Protein AF-A0A6P0HSA2-F1 (afdb_monomer_lite)

pLDDT: mean 90.75, std 7.8, range [61.16, 98.56]

Structure (mmCIF, N/CA/C/O backbone):
data_AF-A0A6P0HSA2-F1
#
_entry.id   AF-A0A6P0HSA2-F1
#
loop_
_atom_site.group_PDB
_atom_site.id
_atom_site.type_symbol
_atom_site.label_atom_id
_atom_site.label_alt_id
_atom_site.label_comp_id
_atom_site.label_asym_id
_atom_site.label_entity_id
_atom_site.label_seq_id
_atom_site.pdbx_PDB_ins_code
_atom_site.Cartn_x
_atom_site.Cartn_y
_atom_site.Cartn_z
_atom_site.occupancy
_atom_site.B_iso_or_equiv
_atom_site.auth_seq_id
_atom_site.auth_comp_id
_atom_site.auth_asym_id
_atom_site.auth_atom_id
_atom_site.pdbx_PDB_model_num
ATOM 1 N N . MET A 1 1 ? -16.079 -7.549 9.157 1.00 61.16 1 MET A N 1
ATOM 2 C CA . MET A 1 1 ? -16.578 -6.507 10.079 1.00 61.16 1 MET A CA 1
ATOM 3 C C . MET A 1 1 ? -15.380 -5.700 10.541 1.00 61.16 1 MET A C 1
ATOM 5 O O . MET A 1 1 ? -14.408 -6.319 10.958 1.00 61.16 1 MET A O 1
ATOM 9 N N . LEU A 1 2 ? -15.420 -4.373 10.403 1.00 80.56 2 LEU A N 1
ATOM 10 C CA . LEU A 1 2 ? -14.340 -3.488 10.852 1.00 80.56 2 LEU A CA 1
ATOM 11 C C . LEU A 1 2 ? -14.205 -3.542 12.381 1.00 80.56 2 LEU A C 1
ATOM 13 O O . LEU A 1 2 ? -15.210 -3.598 13.091 1.00 80.56 2 LEU A O 1
ATOM 17 N N . GLN A 1 3 ? -12.970 -3.525 12.877 1.00 77.56 3 GLN A N 1
ATOM 18 C CA . GLN A 1 3 ? -12.641 -3.493 14.300 1.00 77.56 3 GLN A CA 1
ATOM 19 C C . GLN A 1 3 ? -11.661 -2.353 14.579 1.00 77.56 3 GLN A C 1
ATOM 21 O O . GLN A 1 3 ? -10.541 -2.355 14.083 1.00 77.56 3 GLN A O 1
ATOM 26 N N . PHE A 1 4 ? -12.063 -1.401 15.420 1.00 82.31 4 PHE A N 1
ATOM 27 C CA . PHE A 1 4 ? -11.269 -0.206 15.743 1.00 82.31 4 PHE A CA 1
ATOM 28 C C . PHE A 1 4 ? -10.434 -0.361 17.023 1.00 82.31 4 PHE A C 1
ATOM 30 O O . PHE A 1 4 ? -10.080 0.623 17.666 1.00 82.31 4 PHE A O 1
ATOM 37 N N . SER A 1 5 ? -10.124 -1.597 17.422 1.00 75.50 5 SER A N 1
ATOM 38 C CA . SER A 1 5 ? -9.417 -1.913 18.674 1.00 75.50 5 SER A CA 1
ATOM 39 C C . SER A 1 5 ? -8.000 -1.335 18.745 1.00 75.50 5 SER A C 1
ATOM 41 O O . SER A 1 5 ? -7.483 -1.125 19.840 1.00 75.50 5 SER A O 1
ATOM 43 N N . ASN A 1 6 ? -7.391 -1.037 17.595 1.00 79.69 6 ASN A N 1
ATOM 44 C CA . ASN A 1 6 ? -6.044 -0.473 17.494 1.00 79.69 6 ASN A CA 1
ATOM 45 C C . ASN A 1 6 ? -6.033 1.040 17.217 1.00 79.69 6 ASN A C 1
ATOM 47 O O . ASN A 1 6 ? -4.962 1.649 17.178 1.00 79.69 6 ASN A O 1
ATOM 51 N N . ALA A 1 7 ? -7.201 1.659 17.021 1.00 83.00 7 ALA A N 1
ATOM 52 C CA . ALA A 1 7 ? -7.302 3.099 16.850 1.00 83.00 7 ALA A CA 1
ATOM 53 C C . ALA A 1 7 ? -7.120 3.798 18.205 1.00 83.00 7 ALA A C 1
ATOM 55 O O . ALA A 1 7 ? -7.724 3.427 19.210 1.00 83.00 7 ALA A O 1
ATOM 56 N N . GLN A 1 8 ? -6.278 4.826 18.238 1.00 82.50 8 GLN A N 1
ATOM 57 C CA . GLN A 1 8 ? -6.033 5.629 19.433 1.00 82.50 8 GLN A CA 1
ATOM 58 C C . GLN A 1 8 ? -6.378 7.083 19.137 1.00 82.50 8 GLN A C 1
ATOM 60 O O . GLN A 1 8 ? -6.074 7.570 18.050 1.00 82.50 8 GLN A O 1
ATOM 65 N N . ILE A 1 9 ? -6.928 7.778 20.132 1.00 85.44 9 ILE A N 1
ATOM 66 C CA . ILE A 1 9 ? -7.155 9.226 20.099 1.00 85.44 9 ILE A CA 1
ATOM 67 C C . ILE A 1 9 ? -6.477 9.913 21.282 1.00 85.44 9 ILE A C 1
ATOM 69 O O . ILE A 1 9 ? -6.211 9.287 22.312 1.00 85.44 9 ILE A O 1
ATOM 73 N N . SER A 1 10 ? -6.174 11.196 21.140 1.00 87.62 10 SER A N 1
ATOM 74 C CA . SER A 1 10 ? -5.613 12.011 22.203 1.00 87.62 10 SER A CA 1
ATOM 75 C C . SER A 1 10 ? -6.664 12.261 23.286 1.00 87.62 10 SER A C 1
ATOM 77 O O . SER A 1 10 ? -7.863 12.380 23.016 1.00 87.62 10 SER A O 1
ATOM 79 N N . LEU A 1 11 ? -6.216 12.411 24.535 1.00 87.12 11 LEU A N 1
ATOM 80 C CA . LEU A 1 11 ? -7.112 12.779 25.637 1.00 87.12 11 LEU A CA 1
ATOM 81 C C . LEU A 1 11 ? -7.780 14.146 25.409 1.00 87.12 11 LEU A C 1
ATOM 83 O O . LEU A 1 11 ? -8.881 14.373 25.904 1.00 87.12 11 LEU A O 1
ATOM 87 N N . GLY A 1 12 ? -7.135 15.046 24.656 1.00 86.44 12 GLY A N 1
ATOM 88 C CA . GLY A 1 12 ? -7.700 16.342 24.280 1.00 86.44 12 GLY A CA 1
ATOM 89 C C . GLY A 1 12 ? -8.931 16.185 23.390 1.00 86.44 12 GLY A C 1
ATOM 90 O O . GLY A 1 12 ? -10.003 16.665 23.748 1.00 86.44 12 GLY A O 1
ATOM 91 N N . THR A 1 13 ? -8.797 15.438 22.295 1.00 86.38 13 THR A N 1
ATOM 92 C CA . THR A 1 13 ? -9.897 15.114 21.373 1.00 86.38 13 THR A CA 1
ATOM 93 C C . THR A 1 13 ? -11.023 14.373 22.081 1.00 86.38 13 THR A C 1
ATOM 95 O O . THR A 1 13 ? -12.186 14.734 21.929 1.00 86.38 13 THR A O 1
ATOM 98 N N . ALA A 1 14 ? -10.690 13.384 22.921 1.00 87.19 14 ALA A N 1
ATOM 99 C CA . ALA A 1 14 ? -11.683 12.660 23.710 1.00 87.19 14 ALA A CA 1
ATOM 100 C C . ALA A 1 14 ? -12.478 13.610 24.622 1.00 87.19 14 ALA A C 1
ATOM 102 O O . ALA A 1 14 ? -13.702 13.527 24.705 1.00 87.19 14 ALA A O 1
ATOM 103 N N . ARG A 1 15 ? -11.793 14.552 25.282 1.00 88.44 15 ARG A N 1
ATOM 104 C CA . ARG A 1 15 ? -12.426 15.537 26.162 1.00 88.44 15 ARG A CA 1
ATOM 105 C C . ARG A 1 15 ? -13.341 16.495 25.402 1.00 88.44 15 ARG A C 1
ATOM 107 O O . ARG A 1 15 ? -14.437 16.762 25.886 1.00 88.44 15 ARG A O 1
ATOM 114 N N . GLU A 1 16 ? -12.903 17.036 24.267 1.00 85.44 16 GLU A N 1
ATOM 115 C CA . GLU A 1 16 ? -13.735 17.954 23.472 1.00 85.44 16 GLU A CA 1
ATOM 116 C C . GLU A 1 16 ? -14.933 17.226 22.848 1.00 85.44 16 GLU A C 1
ATOM 118 O O . GLU A 1 16 ? -16.054 17.723 22.913 1.00 85.44 16 GLU A O 1
ATOM 123 N N . GLY A 1 17 ? -14.734 15.989 22.392 1.00 84.56 17 GLY A N 1
ATOM 124 C CA . GLY A 1 17 ? -15.799 15.103 21.934 1.00 84.56 17 GLY A CA 1
ATOM 125 C C . GLY A 1 17 ? -16.887 14.827 22.967 1.00 84.56 17 GLY A C 1
ATOM 126 O O . GLY A 1 17 ? -18.074 14.878 22.658 1.00 84.56 17 GLY A O 1
ATOM 127 N N . LEU A 1 18 ? -16.487 14.575 24.216 1.00 86.06 18 LEU A N 1
ATOM 128 C CA . LEU A 1 18 ? -17.424 14.374 25.325 1.00 86.06 18 LEU A CA 1
ATOM 129 C C . LEU A 1 18 ? -18.177 15.656 25.708 1.00 86.06 18 LEU A C 1
ATOM 131 O O . LEU A 1 18 ? -19.304 15.574 26.190 1.00 86.06 18 LEU A O 1
ATOM 135 N N . LYS A 1 19 ? -17.567 16.833 25.516 1.00 88.00 19 LYS A N 1
ATOM 136 C CA . LYS A 1 19 ? -18.203 18.132 25.792 1.00 88.00 19 LYS A CA 1
ATOM 137 C C . LYS A 1 19 ? -19.185 18.550 24.701 1.00 88.00 19 LYS A C 1
ATOM 139 O O . LYS A 1 19 ? -20.220 19.118 25.032 1.00 88.00 19 LYS A O 1
ATOM 144 N N . ASN A 1 20 ? -18.874 18.245 23.440 1.00 85.06 20 ASN A N 1
ATOM 145 C CA . ASN A 1 20 ? -19.675 18.603 22.270 1.00 85.06 20 ASN A CA 1
ATOM 146 C C . ASN A 1 20 ? -20.022 17.348 21.438 1.00 85.06 20 ASN A C 1
ATOM 148 O O . ASN A 1 20 ? -19.472 17.157 20.352 1.00 85.06 20 ASN A O 1
ATOM 152 N N . PRO A 1 21 ? -20.945 16.483 21.910 1.00 75.94 21 PRO A N 1
ATOM 153 C CA . PRO A 1 21 ? -21.265 15.217 21.246 1.00 75.94 21 PRO A CA 1
ATOM 154 C C . PRO A 1 21 ? -21.708 15.321 19.774 1.00 75.94 21 PRO A C 1
ATOM 156 O O . PRO A 1 21 ? -21.304 14.452 19.001 1.00 75.94 21 PRO A O 1
ATOM 159 N N . PRO A 1 22 ? -22.492 16.339 19.347 1.00 78.75 22 PRO A N 1
ATOM 160 C CA . PRO A 1 22 ? -22.870 16.493 17.938 1.00 78.75 22 PRO A CA 1
ATOM 161 C C . PRO A 1 22 ? -21.669 16.648 16.997 1.00 78.75 22 PRO A C 1
ATOM 163 O O . PRO A 1 22 ? -21.735 16.207 15.853 1.00 78.75 22 PRO A O 1
ATOM 166 N N . ASP A 1 23 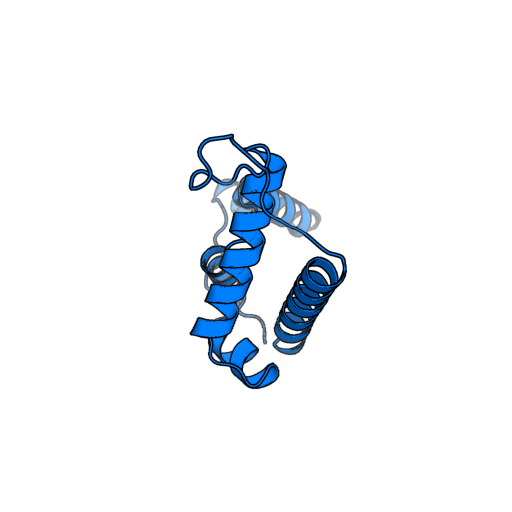? -20.561 17.199 17.501 1.00 82.88 23 ASP A N 1
ATOM 167 C CA . ASP A 1 23 ? -19.362 17.514 16.721 1.00 82.88 23 ASP A CA 1
ATOM 168 C C . ASP A 1 23 ? -18.251 16.469 16.897 1.00 82.88 23 ASP A C 1
ATOM 170 O O . ASP A 1 23 ? -17.167 16.605 16.328 1.00 82.88 23 ASP A O 1
ATOM 174 N N . PHE A 1 24 ? -18.486 15.399 17.669 1.00 83.69 24 PHE A N 1
ATOM 175 C CA . PHE A 1 24 ? -17.448 14.410 17.973 1.00 83.69 24 PHE A CA 1
ATOM 176 C C . PHE A 1 24 ? -16.838 13.779 16.717 1.00 83.69 24 PHE A C 1
ATOM 178 O O . PHE A 1 24 ? -15.630 13.553 16.667 1.00 83.69 24 PHE A O 1
ATOM 185 N N . ALA A 1 25 ? -17.655 13.547 15.686 1.00 85.75 25 ALA A N 1
ATOM 186 C CA . ALA A 1 25 ? -17.181 13.040 14.403 1.00 85.75 25 ALA A CA 1
ATOM 187 C C . ALA A 1 25 ? -16.169 13.992 13.741 1.00 85.75 25 ALA A C 1
ATOM 189 O O . ALA A 1 25 ? -15.160 13.522 13.225 1.00 85.75 25 ALA A O 1
ATOM 190 N N . SER A 1 26 ? -16.392 15.309 13.822 1.00 87.12 26 SER A N 1
ATOM 191 C CA . SER A 1 26 ? -15.470 16.318 13.286 1.00 87.12 26 SER A CA 1
ATOM 192 C C . SER A 1 26 ? -14.145 16.311 14.042 1.00 87.12 26 SER A C 1
ATOM 194 O O . SER A 1 26 ? -13.086 16.268 13.426 1.00 87.12 26 SER A O 1
ATOM 196 N N . TYR A 1 27 ? -14.186 16.280 15.377 1.00 86.00 27 TYR A N 1
ATOM 197 C CA . TYR A 1 27 ? -12.967 16.222 16.190 1.00 86.00 27 TYR A CA 1
ATOM 198 C C . TYR A 1 27 ? -12.164 14.939 15.945 1.00 86.00 27 TYR A C 1
ATOM 200 O O . TYR A 1 27 ? -10.933 14.966 15.911 1.00 86.00 27 TYR A O 1
ATOM 208 N N . LEU A 1 28 ? -12.857 13.813 15.765 1.00 87.56 28 LEU A N 1
ATOM 209 C CA . LEU A 1 28 ? -12.230 12.544 15.419 1.00 87.56 28 LEU A CA 1
ATOM 210 C C . LEU A 1 28 ? -11.596 12.596 14.021 1.00 87.56 28 LEU A C 1
ATOM 212 O O . LEU A 1 28 ? -10.467 12.138 13.856 1.00 87.56 28 LEU A O 1
ATOM 216 N N . GLU A 1 29 ? -12.291 13.161 13.031 1.00 88.62 29 GLU A N 1
ATOM 217 C CA . GLU A 1 29 ? -11.763 13.340 11.676 1.00 88.62 29 GLU A CA 1
ATOM 218 C C . GLU A 1 29 ? -10.504 14.214 11.676 1.00 88.62 29 GLU A C 1
ATOM 220 O O . GLU A 1 29 ? -9.492 13.831 11.082 1.00 88.62 29 GLU A O 1
ATOM 225 N N . ASP A 1 30 ? -10.541 15.347 12.377 1.00 89.75 30 ASP A N 1
ATOM 226 C CA . ASP A 1 30 ? -9.408 16.262 12.492 1.00 89.75 30 ASP A CA 1
ATOM 227 C C . ASP A 1 30 ? -8.197 15.573 13.120 1.00 89.75 30 ASP A C 1
ATOM 229 O O . ASP A 1 30 ? -7.080 15.700 12.611 1.00 89.75 30 ASP A O 1
ATOM 233 N N . GLU A 1 31 ? -8.402 14.783 14.179 1.00 89.56 31 GLU A N 1
ATOM 234 C CA . GLU A 1 31 ? -7.312 14.017 14.775 1.00 89.56 31 GLU A CA 1
ATOM 235 C C . GLU A 1 31 ? -6.761 12.961 13.810 1.00 89.56 31 GLU A C 1
ATOM 237 O O . GLU A 1 31 ? -5.542 12.872 13.643 1.00 89.56 31 GLU A O 1
ATOM 242 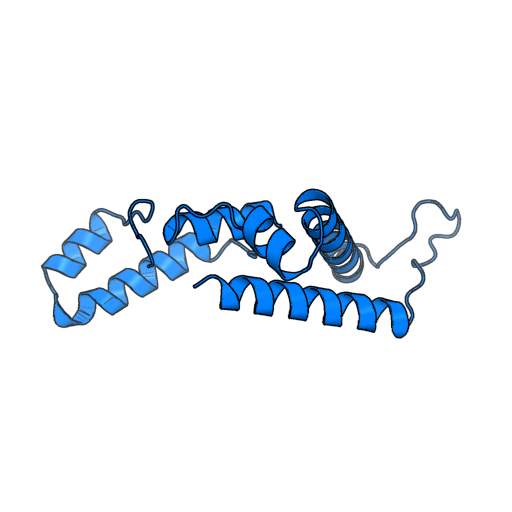N N . ILE A 1 32 ? -7.623 12.171 13.159 1.00 89.88 32 ILE A N 1
ATOM 243 C CA . ILE A 1 32 ? -7.197 11.158 12.182 1.00 89.88 32 ILE A CA 1
ATOM 244 C C . ILE A 1 32 ? -6.361 11.832 11.089 1.00 89.88 32 ILE A C 1
ATOM 246 O O . ILE A 1 32 ? -5.241 11.400 10.798 1.00 89.88 32 ILE A O 1
ATOM 250 N N . ARG A 1 33 ? -6.853 12.940 10.530 1.00 90.06 33 ARG A N 1
ATOM 251 C CA . ARG A 1 33 ? -6.162 13.711 9.496 1.00 90.06 33 ARG A CA 1
ATOM 252 C C . ARG A 1 33 ? -4.825 14.242 9.997 1.00 90.06 33 ARG A C 1
ATOM 254 O O . ARG A 1 33 ? -3.816 14.057 9.322 1.00 90.06 33 ARG A O 1
ATOM 261 N N . GLN A 1 34 ? -4.781 14.850 11.181 1.00 91.00 34 GLN A N 1
ATOM 262 C CA . GLN A 1 34 ? -3.550 15.394 11.753 1.00 91.00 34 GLN A CA 1
ATOM 263 C C . GLN A 1 34 ? -2.510 14.290 11.983 1.00 91.00 34 GLN A C 1
ATOM 265 O O . GLN A 1 34 ? -1.355 14.426 11.571 1.00 91.00 34 GLN A O 1
ATOM 270 N N . ARG A 1 35 ? -2.925 13.173 12.585 1.00 89.38 35 ARG A N 1
ATOM 271 C CA . ARG A 1 35 ? -2.055 12.060 12.987 1.00 89.38 35 ARG A CA 1
ATOM 272 C C . ARG A 1 35 ? -1.506 11.270 11.801 1.00 89.38 35 ARG A C 1
ATOM 274 O O . ARG A 1 35 ? -0.460 10.631 11.923 1.00 89.38 35 ARG A O 1
ATOM 281 N N . HIS A 1 36 ? -2.190 11.328 10.663 1.00 90.56 36 HIS A N 1
ATOM 282 C CA . HIS A 1 36 ? -1.812 10.633 9.436 1.00 90.56 36 HIS A CA 1
ATOM 283 C C . HIS A 1 36 ? -1.302 11.556 8.321 1.00 90.56 36 HIS A C 1
ATOM 285 O O . HIS A 1 36 ? -0.787 11.051 7.330 1.00 90.56 36 HIS A O 1
ATOM 291 N N . SER A 1 37 ? -1.359 12.880 8.499 1.00 90.19 37 SER A N 1
ATOM 292 C CA . SER A 1 37 ? -0.997 13.893 7.490 1.00 90.19 37 SER A CA 1
ATOM 293 C C . SER A 1 37 ? 0.397 13.736 6.869 1.00 90.19 37 SER A C 1
ATOM 295 O O . SER A 1 37 ? 0.596 14.077 5.708 1.00 90.19 37 SER A O 1
ATOM 297 N N . TYR A 1 38 ? 1.365 13.213 7.624 1.00 89.75 38 TYR A N 1
ATOM 298 C CA . TYR A 1 38 ? 2.749 13.022 7.177 1.00 89.75 38 TYR A CA 1
ATOM 299 C C . TYR A 1 38 ? 3.008 11.647 6.537 1.00 89.75 38 TYR A C 1
ATOM 301 O O . TYR A 1 38 ? 4.139 11.356 6.144 1.00 89.75 38 TYR A O 1
ATOM 309 N N . LYS A 1 39 ? 1.999 10.770 6.459 1.00 90.94 39 LYS A N 1
ATOM 310 C CA . LYS A 1 39 ? 2.125 9.425 5.886 1.00 90.94 39 LYS A CA 1
ATOM 311 C C . LYS A 1 39 ? 1.626 9.424 4.443 1.00 90.94 39 LYS A C 1
ATOM 313 O O . LYS A 1 39 ? 0.503 9.829 4.174 1.00 90.94 39 LYS A O 1
ATOM 318 N N . SER A 1 40 ? 2.440 8.916 3.517 1.00 90.00 40 SER A N 1
ATOM 319 C CA . SER A 1 40 ? 2.042 8.785 2.106 1.00 90.00 40 SER A CA 1
ATOM 320 C C . SER A 1 40 ? 1.147 7.576 1.833 1.00 90.00 40 SER A C 1
ATOM 322 O O . SER A 1 40 ? 0.482 7.549 0.804 1.00 90.00 40 SER A O 1
ATOM 324 N N . PHE A 1 41 ? 1.166 6.572 2.719 1.00 93.44 41 PHE A N 1
ATOM 325 C CA . PHE A 1 41 ? 0.457 5.294 2.563 1.00 93.44 41 PHE A CA 1
ATOM 326 C C . PHE A 1 41 ? 0.734 4.584 1.233 1.00 93.44 41 PHE A C 1
ATOM 328 O O . PHE A 1 41 ? -0.131 3.922 0.677 1.00 93.44 41 PHE A O 1
ATOM 335 N N . GLN A 1 42 ? 1.954 4.723 0.717 1.00 94.50 42 GLN A N 1
ATOM 336 C CA . GLN A 1 42 ? 2.371 4.052 -0.515 1.00 94.50 42 GLN A CA 1
ATOM 337 C C . GLN A 1 42 ? 3.041 2.714 -0.211 1.00 94.50 42 GLN A C 1
ATOM 339 O O . GLN A 1 42 ? 2.732 1.700 -0.823 1.00 94.50 42 GLN A O 1
ATOM 344 N N . GLN A 1 43 ? 3.964 2.693 0.754 1.00 96.81 43 GLN A N 1
ATOM 345 C CA . GLN A 1 43 ? 4.758 1.501 1.046 1.00 96.81 43 GLN A CA 1
ATOM 346 C C . GLN A 1 43 ? 3.878 0.368 1.594 1.00 96.81 43 GLN A C 1
ATOM 348 O O . GLN A 1 43 ? 3.017 0.650 2.438 1.00 96.81 43 GLN A O 1
ATOM 353 N N . PRO A 1 44 ? 4.124 -0.905 1.227 1.00 97.62 44 PRO A N 1
ATOM 354 C CA . PRO A 1 44 ? 3.235 -1.995 1.616 1.00 97.62 44 PRO A CA 1
ATOM 355 C C . PRO A 1 44 ? 3.041 -2.136 3.132 1.00 97.62 44 PRO A C 1
ATOM 357 O O . PRO A 1 44 ? 1.938 -2.396 3.613 1.00 97.62 44 PRO A O 1
ATOM 360 N N . ASP A 1 45 ? 4.109 -1.917 3.901 1.00 96.31 45 ASP A N 1
ATOM 361 C CA . ASP A 1 45 ? 4.057 -1.980 5.362 1.00 96.31 45 ASP A CA 1
ATOM 362 C C . ASP A 1 45 ? 3.229 -0.821 5.938 1.00 96.31 45 ASP A C 1
ATOM 364 O O . ASP A 1 45 ? 2.418 -1.034 6.834 1.00 96.31 45 ASP A O 1
ATOM 368 N N . SER A 1 46 ? 3.336 0.382 5.359 1.00 95.69 46 SER A N 1
ATOM 369 C CA . SER A 1 46 ? 2.539 1.545 5.778 1.00 95.69 46 SER A CA 1
ATOM 370 C C . SER A 1 46 ? 1.043 1.396 5.489 1.00 95.69 46 SER A C 1
ATOM 372 O O . SER A 1 46 ? 0.222 1.845 6.289 1.00 95.69 46 SER A O 1
ATOM 374 N N . ILE A 1 47 ? 0.685 0.738 4.382 1.00 96.38 47 ILE A N 1
ATOM 375 C CA . ILE A 1 47 ? -0.706 0.403 4.055 1.00 96.38 47 ILE A CA 1
ATOM 376 C C . ILE A 1 47 ? -1.220 -0.638 5.054 1.00 96.38 47 ILE A C 1
ATOM 378 O O . ILE A 1 47 ? -2.295 -0.468 5.628 1.00 96.38 47 ILE A O 1
ATOM 382 N N . ALA A 1 48 ? -0.435 -1.687 5.324 1.00 95.94 48 ALA A N 1
ATOM 383 C CA . ALA A 1 48 ? -0.801 -2.702 6.309 1.00 95.94 48 ALA A CA 1
ATOM 384 C C . ALA A 1 48 ? -0.985 -2.105 7.711 1.00 95.94 48 ALA A C 1
ATOM 386 O O . ALA A 1 48 ? -1.944 -2.450 8.395 1.00 95.94 48 ALA A O 1
ATOM 387 N N . ASP A 1 49 ? -0.115 -1.184 8.127 1.00 93.19 49 ASP A N 1
ATOM 388 C CA . ASP A 1 49 ? -0.247 -0.463 9.394 1.00 93.19 49 ASP A CA 1
ATOM 389 C C . ASP A 1 49 ? -1.524 0.376 9.463 1.00 93.19 49 ASP A C 1
ATOM 391 O O . ASP A 1 49 ? -2.154 0.428 10.516 1.00 93.19 49 ASP A O 1
ATOM 395 N N . ALA A 1 50 ? -1.930 1.008 8.359 1.00 92.12 50 ALA A N 1
ATOM 396 C CA . ALA A 1 50 ? -3.188 1.746 8.297 1.00 92.12 50 ALA A CA 1
ATOM 397 C C . ALA A 1 50 ? -4.396 0.807 8.431 1.00 92.12 50 ALA A C 1
ATOM 399 O O . ALA A 1 50 ? -5.283 1.057 9.243 1.00 92.12 50 ALA A O 1
ATOM 400 N N . ILE A 1 51 ? -4.399 -0.310 7.699 1.00 93.19 51 ILE A N 1
ATOM 401 C CA . ILE A 1 51 ? -5.475 -1.307 7.773 1.00 93.19 51 ILE A CA 1
ATOM 402 C C . ILE A 1 51 ? -5.566 -1.942 9.165 1.00 93.19 51 ILE A C 1
ATOM 404 O O . ILE A 1 51 ? -6.671 -2.186 9.646 1.00 93.19 51 ILE A O 1
ATOM 408 N N . ARG A 1 52 ? -4.438 -2.136 9.861 1.00 92.56 52 ARG A N 1
ATOM 409 C CA . ARG A 1 52 ? -4.419 -2.648 11.243 1.00 92.56 52 ARG A CA 1
ATOM 410 C C . ARG A 1 52 ? -5.202 -1.784 12.229 1.00 92.56 52 ARG A C 1
ATOM 412 O O . ARG A 1 52 ? -5.618 -2.296 13.264 1.00 92.56 52 ARG A O 1
ATOM 419 N N . LEU A 1 53 ? -5.421 -0.501 11.929 1.00 90.50 53 LEU A N 1
ATOM 420 C CA . LEU A 1 53 ? -6.242 0.384 12.761 1.00 90.50 53 LEU A CA 1
ATOM 421 C C . LEU A 1 53 ? -7.729 0.008 12.732 1.00 90.50 53 LEU A C 1
ATOM 423 O O . LEU A 1 53 ? -8.448 0.350 13.669 1.00 90.50 53 LEU A O 1
ATOM 427 N N . ILE A 1 54 ? -8.175 -0.670 11.668 1.00 90.94 54 ILE A N 1
ATOM 428 C CA . ILE A 1 54 ? -9.589 -0.961 11.394 1.00 90.94 54 ILE A CA 1
ATOM 429 C C . ILE A 1 54 ? -9.878 -2.459 11.180 1.00 90.94 54 ILE A C 1
ATOM 431 O O . ILE A 1 54 ? -11.027 -2.834 10.939 1.00 90.94 54 ILE A O 1
ATOM 435 N N . SER A 1 55 ? -8.859 -3.322 11.226 1.00 91.81 55 SER A N 1
ATOM 436 C CA . SER A 1 55 ? -8.963 -4.758 10.945 1.00 91.81 55 SER A CA 1
ATOM 437 C C . SER A 1 55 ? -7.785 -5.549 11.519 1.00 91.81 55 SER A C 1
ATOM 439 O O . SER A 1 55 ? -6.655 -5.071 11.536 1.00 91.81 55 SER A O 1
ATOM 441 N N . ASP A 1 56 ? -8.024 -6.795 11.925 1.00 91.31 56 ASP A N 1
ATOM 442 C CA . ASP A 1 56 ? -7.009 -7.769 12.348 1.00 91.31 56 ASP A CA 1
ATOM 443 C C . ASP A 1 56 ? -6.540 -8.699 11.212 1.00 91.31 56 ASP A C 1
ATOM 445 O O . ASP A 1 56 ? -5.587 -9.468 11.380 1.00 91.31 56 ASP A O 1
ATOM 449 N N . LYS A 1 57 ? -7.176 -8.619 10.035 1.00 92.81 57 LYS A N 1
ATOM 450 C CA . LYS A 1 57 ? -6.828 -9.440 8.871 1.00 92.81 57 LYS A CA 1
ATOM 451 C C . LYS A 1 57 ? -5.380 -9.211 8.434 1.00 92.81 57 LYS A C 1
ATOM 453 O O . LYS A 1 57 ? -4.871 -8.087 8.396 1.00 92.81 57 LYS A O 1
ATOM 458 N N . LYS A 1 58 ? -4.725 -10.286 7.993 1.00 95.19 58 LYS A N 1
ATOM 459 C CA . LYS A 1 58 ? -3.390 -10.228 7.385 1.00 95.19 58 LYS A CA 1
ATOM 460 C C . LYS A 1 58 ? -3.497 -9.721 5.944 1.00 95.19 58 LYS A C 1
ATOM 462 O O . LYS A 1 58 ? -3.447 -10.515 5.014 1.00 95.19 58 LYS A O 1
ATOM 467 N N . LEU A 1 59 ? -3.615 -8.399 5.782 1.00 97.19 59 LEU A N 1
ATOM 468 C CA . LEU A 1 59 ? -3.898 -7.707 4.513 1.00 97.19 59 LEU A CA 1
ATOM 469 C C . LEU A 1 59 ? -3.263 -8.358 3.276 1.00 97.19 59 LEU A C 1
ATOM 471 O O . LEU A 1 59 ? -3.971 -8.786 2.378 1.00 97.19 59 LEU A O 1
ATOM 475 N N . TRP A 1 60 ? -1.933 -8.465 3.237 1.00 98.25 60 TRP A N 1
ATOM 476 C CA . TRP A 1 60 ? -1.227 -8.945 2.045 1.00 98.25 60 TRP A CA 1
ATOM 477 C C . TRP A 1 60 ? -1.442 -10.431 1.741 1.00 98.25 60 TRP A C 1
ATOM 479 O O . TRP A 1 60 ? -1.268 -10.837 0.598 1.00 98.25 60 TRP A O 1
ATOM 489 N N . GLN A 1 61 ? -1.829 -11.238 2.734 1.00 98.00 61 GLN A N 1
ATOM 490 C CA . GLN A 1 61 ? -2.237 -12.625 2.492 1.00 98.00 61 GLN A CA 1
ATOM 491 C C . GLN A 1 61 ? -3.620 -12.674 1.842 1.00 98.00 61 GLN A C 1
ATOM 493 O O . GLN A 1 61 ? -3.811 -13.411 0.886 1.00 98.00 61 GLN A O 1
ATOM 498 N N . GLU A 1 62 ? -4.556 -11.853 2.319 1.00 98.12 62 GLU A N 1
ATOM 499 C CA . GLU A 1 62 ? -5.897 -11.742 1.734 1.00 98.12 62 GLU A CA 1
ATOM 500 C C . GLU A 1 62 ? -5.844 -11.211 0.294 1.00 98.12 62 GLU A C 1
ATOM 502 O O . GLU A 1 62 ? -6.438 -11.802 -0.601 1.00 98.12 62 GLU A O 1
ATOM 507 N N . VAL A 1 63 ? -5.062 -10.152 0.050 1.00 98.31 63 VAL A N 1
ATOM 508 C CA . VAL A 1 63 ? -4.832 -9.613 -1.303 1.00 98.31 63 VAL A CA 1
ATOM 509 C C . VAL A 1 63 ? -4.185 -10.673 -2.200 1.00 98.31 63 VAL A C 1
ATOM 511 O O . VAL A 1 63 ? -4.634 -10.886 -3.321 1.00 98.31 63 VAL A O 1
ATOM 514 N N . GLY A 1 64 ? -3.184 -11.401 -1.691 1.00 98.06 64 GLY A N 1
ATOM 515 C CA . GLY A 1 64 ? -2.560 -12.513 -2.412 1.00 98.06 64 GLY A CA 1
ATOM 516 C C . GLY A 1 64 ? -3.536 -13.618 -2.806 1.00 98.06 64 GLY A C 1
ATOM 517 O O . GLY A 1 64 ? -3.494 -14.099 -3.937 1.00 98.06 64 GLY A O 1
ATOM 518 N N . ASN A 1 65 ? -4.461 -13.974 -1.912 1.00 98.06 65 ASN A N 1
ATOM 519 C CA . ASN A 1 65 ? -5.498 -14.962 -2.201 1.00 98.06 65 ASN A CA 1
ATOM 520 C C . ASN A 1 65 ? -6.435 -14.507 -3.332 1.00 98.06 65 ASN A C 1
ATOM 522 O O . ASN A 1 65 ? -6.837 -15.340 -4.141 1.00 98.06 65 ASN A O 1
ATOM 526 N N . ILE A 1 66 ? -6.767 -13.213 -3.397 1.00 98.12 66 ILE A N 1
ATOM 527 C CA . ILE A 1 66 ? -7.638 -12.641 -4.438 1.00 98.12 66 ILE A CA 1
ATOM 528 C C . ILE A 1 66 ? -6.910 -12.585 -5.787 1.00 98.12 66 ILE A C 1
ATOM 530 O O . ILE A 1 66 ? -7.443 -13.063 -6.784 1.00 98.12 66 ILE A O 1
ATOM 534 N N . MET A 1 67 ? -5.678 -12.071 -5.806 1.00 97.75 67 MET A N 1
ATOM 535 C CA . MET A 1 67 ? -4.874 -11.914 -7.029 1.00 97.75 67 MET A CA 1
ATOM 536 C C . MET A 1 67 ? -4.238 -13.231 -7.514 1.00 97.75 67 MET A C 1
ATOM 538 O O . MET A 1 67 ? -3.589 -13.271 -8.555 1.00 97.75 67 MET A O 1
ATOM 542 N N . GLY A 1 68 ? -4.339 -14.318 -6.740 1.00 97.94 68 GLY A N 1
ATOM 543 C CA . GLY A 1 68 ? -3.673 -15.589 -7.049 1.00 97.94 68 GLY A CA 1
ATOM 544 C C . GLY A 1 68 ? -2.140 -15.512 -6.990 1.00 97.94 68 GLY A C 1
ATOM 545 O O . GLY A 1 68 ? -1.454 -16.242 -7.707 1.00 97.94 68 GLY A O 1
ATOM 546 N N . ARG A 1 69 ? -1.587 -14.627 -6.151 1.00 97.88 69 ARG A N 1
ATOM 547 C CA . ARG A 1 69 ? -0.142 -14.366 -6.019 1.00 97.88 69 ARG A CA 1
ATOM 548 C C . ARG A 1 69 ? 0.316 -14.466 -4.570 1.00 97.88 69 ARG A C 1
ATOM 550 O O . ARG A 1 69 ? -0.476 -14.367 -3.637 1.00 97.88 69 ARG A O 1
ATOM 557 N N . THR A 1 70 ? 1.618 -14.644 -4.354 1.00 98.38 70 THR A N 1
ATOM 558 C CA . THR A 1 70 ? 2.151 -14.621 -2.987 1.00 98.38 70 THR A CA 1
ATOM 559 C C . THR A 1 70 ? 2.177 -13.194 -2.440 1.00 98.38 70 THR A C 1
ATOM 561 O O . THR A 1 70 ? 2.389 -12.227 -3.177 1.00 98.38 70 THR A O 1
ATOM 564 N N . ASP A 1 71 ? 2.023 -13.056 -1.121 1.00 97.81 71 ASP A N 1
ATOM 565 C CA . ASP A 1 71 ? 2.125 -11.764 -0.436 1.00 97.81 71 ASP A CA 1
ATOM 566 C C . ASP A 1 71 ? 3.475 -11.084 -0.723 1.00 97.81 71 ASP A C 1
ATOM 568 O O . ASP A 1 71 ? 3.556 -9.865 -0.882 1.00 97.81 71 ASP A O 1
ATOM 572 N N . LYS A 1 72 ? 4.549 -11.876 -0.800 1.00 98.19 72 LYS A N 1
ATOM 573 C CA . LYS A 1 72 ? 5.901 -11.423 -1.118 1.00 98.19 72 LYS A CA 1
ATOM 574 C C . LYS A 1 72 ? 5.976 -10.789 -2.505 1.00 98.19 72 LYS A C 1
ATOM 576 O O . LYS A 1 72 ? 6.562 -9.715 -2.612 1.00 98.19 72 LYS A O 1
ATOM 581 N N . ASP A 1 73 ? 5.400 -11.423 -3.522 1.00 98.19 73 ASP A N 1
ATOM 582 C CA . ASP A 1 73 ? 5.494 -10.944 -4.905 1.00 98.19 73 ASP A CA 1
ATOM 583 C C . ASP A 1 73 ? 4.745 -9.622 -5.084 1.00 98.19 73 ASP A C 1
ATOM 585 O O . ASP A 1 73 ? 5.310 -8.670 -5.618 1.00 98.19 73 ASP A O 1
ATOM 589 N N . ILE A 1 74 ? 3.532 -9.519 -4.531 1.00 98.44 74 ILE A N 1
ATOM 590 C CA . ILE A 1 74 ? 2.736 -8.280 -4.558 1.00 98.44 74 ILE A CA 1
ATOM 591 C C . ILE A 1 74 ? 3.484 -7.143 -3.857 1.00 98.44 74 ILE A C 1
ATOM 593 O O . ILE A 1 74 ? 3.646 -6.054 -4.406 1.00 98.44 74 ILE A O 1
ATOM 597 N N . LYS A 1 75 ? 4.000 -7.392 -2.645 1.00 98.50 75 LYS A N 1
ATOM 598 C CA . LYS A 1 75 ? 4.773 -6.382 -1.906 1.00 98.50 75 LYS A CA 1
ATOM 599 C C . LYS A 1 75 ? 6.028 -5.957 -2.666 1.00 98.50 75 LYS A C 1
ATOM 601 O O . LYS A 1 75 ? 6.404 -4.789 -2.595 1.00 98.50 75 LYS A O 1
ATOM 606 N N . GLN A 1 76 ? 6.703 -6.892 -3.331 1.00 98.50 76 GLN A N 1
ATOM 607 C CA . GLN A 1 76 ? 7.925 -6.612 -4.077 1.00 98.50 76 GLN A CA 1
ATOM 608 C C . GLN A 1 76 ? 7.643 -5.750 -5.309 1.00 98.50 76 GLN A C 1
ATOM 610 O O . GLN A 1 76 ? 8.361 -4.781 -5.543 1.00 98.50 76 GLN A O 1
ATOM 615 N N . GLU A 1 77 ? 6.600 -6.068 -6.067 1.00 98.38 77 GLU A N 1
ATOM 616 C CA . GLU A 1 77 ? 6.211 -5.307 -7.253 1.00 98.38 77 GLU A CA 1
ATOM 617 C C . GLU A 1 77 ? 5.743 -3.894 -6.900 1.00 98.38 77 GLU A C 1
ATOM 619 O O . GLU A 1 77 ? 6.235 -2.920 -7.471 1.00 98.38 77 GLU A O 1
ATOM 624 N N . LEU A 1 78 ? 4.917 -3.761 -5.857 1.00 98.31 78 LEU A N 1
ATOM 625 C CA . LEU A 1 78 ? 4.504 -2.454 -5.350 1.00 98.31 78 LEU A CA 1
ATOM 626 C C . LEU A 1 78 ? 5.713 -1.599 -4.933 1.00 98.31 78 LEU A C 1
ATOM 628 O O . LEU A 1 78 ? 5.781 -0.418 -5.272 1.00 98.31 78 LEU A O 1
ATOM 632 N N . LYS A 1 79 ? 6.706 -2.190 -4.251 1.00 98.19 79 LYS A N 1
ATOM 633 C CA . LYS A 1 79 ? 7.956 -1.493 -3.895 1.00 98.19 79 LYS A CA 1
ATOM 634 C C . LYS A 1 79 ? 8.719 -1.017 -5.128 1.00 98.19 79 LYS A C 1
ATOM 636 O O . LYS A 1 79 ? 9.127 0.138 -5.158 1.00 98.19 79 LYS A O 1
ATOM 641 N N . ILE A 1 80 ? 8.859 -1.863 -6.150 1.00 97.06 80 ILE A N 1
ATOM 642 C CA . ILE A 1 80 ? 9.544 -1.503 -7.402 1.00 97.06 80 ILE A CA 1
ATOM 643 C C . ILE A 1 80 ? 8.877 -0.286 -8.055 1.00 97.06 80 ILE A C 1
ATOM 645 O O . ILE A 1 80 ? 9.574 0.656 -8.439 1.00 97.06 80 ILE A O 1
ATOM 649 N N . ILE A 1 81 ? 7.544 -0.267 -8.135 1.00 97.38 81 ILE A N 1
ATOM 650 C CA . ILE A 1 81 ? 6.793 0.848 -8.730 1.00 97.38 81 ILE A CA 1
ATOM 651 C C . ILE A 1 81 ? 6.994 2.140 -7.927 1.00 97.38 81 ILE A C 1
ATOM 653 O O . ILE A 1 81 ? 7.254 3.202 -8.501 1.00 97.38 81 ILE A O 1
ATOM 657 N N . ILE A 1 82 ? 6.923 2.068 -6.596 1.00 96.19 82 ILE A N 1
ATOM 658 C CA . ILE A 1 82 ? 7.106 3.238 -5.726 1.00 96.19 82 ILE A CA 1
ATOM 659 C C . ILE A 1 82 ? 8.533 3.778 -5.818 1.00 96.19 82 ILE A C 1
ATOM 661 O O . ILE A 1 82 ? 8.724 4.988 -5.962 1.00 96.19 82 ILE A O 1
ATOM 665 N N . ASP A 1 83 ? 9.533 2.900 -5.768 1.00 94.75 83 ASP A N 1
ATOM 666 C CA . ASP A 1 83 ? 10.941 3.280 -5.865 1.00 94.75 83 ASP A CA 1
ATOM 667 C C . ASP A 1 83 ? 11.222 3.952 -7.210 1.00 94.75 83 ASP A C 1
ATOM 669 O O . ASP A 1 83 ? 11.870 4.998 -7.274 1.00 94.75 83 ASP A O 1
ATOM 673 N N . ARG A 1 84 ? 10.657 3.405 -8.289 1.00 94.19 84 ARG A N 1
ATOM 674 C CA . ARG A 1 84 ? 10.733 3.991 -9.624 1.00 94.19 84 ARG A CA 1
ATOM 675 C C . ARG A 1 84 ? 10.108 5.384 -9.681 1.00 94.19 84 ARG A C 1
ATOM 677 O O . ARG A 1 84 ? 10.735 6.322 -10.171 1.00 94.19 84 ARG A O 1
ATOM 684 N N . ARG A 1 85 ? 8.900 5.545 -9.140 1.00 94.31 85 ARG A N 1
ATOM 685 C CA . ARG A 1 85 ? 8.204 6.838 -9.059 1.00 94.31 85 ARG A CA 1
ATOM 686 C C . ARG A 1 85 ? 9.015 7.866 -8.270 1.00 94.31 85 ARG A C 1
ATOM 688 O O . ARG A 1 85 ? 9.072 9.027 -8.670 1.00 94.31 85 ARG A O 1
ATOM 695 N N . ASN A 1 86 ? 9.659 7.457 -7.178 1.00 93.12 86 ASN A N 1
ATOM 696 C CA . ASN A 1 86 ? 10.510 8.340 -6.380 1.00 93.12 86 ASN A CA 1
ATOM 697 C C . ASN A 1 86 ? 11.765 8.774 -7.143 1.00 93.12 86 ASN A C 1
ATOM 699 O O . ASN A 1 86 ? 12.096 9.958 -7.121 1.00 93.12 86 ASN A O 1
ATOM 703 N N . LYS A 1 87 ? 12.399 7.866 -7.895 1.00 91.50 87 LYS A N 1
ATOM 704 C CA . LYS A 1 87 ? 13.531 8.205 -8.773 1.00 91.50 87 LYS A CA 1
ATOM 705 C C . LYS A 1 87 ? 13.150 9.209 -9.857 1.00 91.50 87 LYS A C 1
ATOM 707 O O . LYS A 1 87 ? 13.883 10.170 -10.084 1.00 91.50 87 LYS A O 1
ATOM 712 N N . ILE A 1 88 ? 11.984 9.038 -10.478 1.00 91.50 88 ILE A N 1
ATOM 713 C CA . ILE A 1 88 ? 11.468 9.983 -11.477 1.00 91.50 88 ILE A CA 1
ATOM 714 C C . ILE A 1 88 ? 11.216 11.360 -10.853 1.00 91.50 88 ILE A C 1
ATOM 716 O O . ILE A 1 88 ? 11.614 12.375 -11.421 1.00 91.50 88 ILE A O 1
ATOM 720 N N . ALA A 1 89 ? 10.579 11.400 -9.681 1.00 91.38 89 ALA A N 1
ATOM 721 C CA . ALA A 1 89 ? 10.201 12.650 -9.029 1.00 91.38 89 ALA A CA 1
ATOM 722 C C . ALA A 1 89 ? 11.386 13.414 -8.412 1.00 91.38 89 ALA A C 1
ATOM 724 O O . ALA A 1 89 ? 11.363 14.645 -8.388 1.00 91.38 89 ALA A O 1
ATOM 725 N N . HIS A 1 90 ? 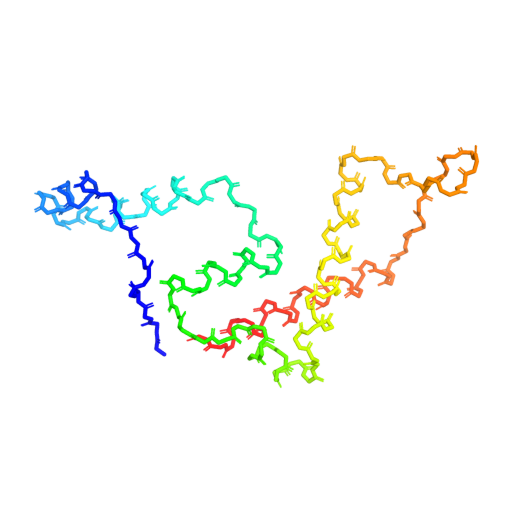12.399 12.711 -7.895 1.00 87.50 90 HIS A N 1
ATOM 726 C CA . HIS A 1 90 ? 13.440 13.313 -7.052 1.00 87.50 90 HIS A CA 1
ATOM 727 C C . HIS A 1 90 ? 14.873 13.118 -7.559 1.00 87.50 90 HIS A C 1
ATOM 729 O O . HIS A 1 90 ? 15.734 13.930 -7.233 1.00 87.50 90 HIS A O 1
ATOM 735 N N . GLU A 1 91 ? 15.143 12.095 -8.372 1.00 85.56 91 GLU A N 1
ATOM 736 C CA . GLU A 1 91 ? 16.508 11.696 -8.766 1.00 85.56 91 GLU A CA 1
ATOM 737 C C . GLU A 1 91 ? 16.758 11.835 -10.280 1.00 85.56 91 GLU A C 1
ATOM 739 O O . GLU A 1 91 ? 17.700 11.257 -10.819 1.00 85.56 91 GLU A O 1
ATOM 744 N N . ALA A 1 92 ? 15.900 12.586 -10.985 1.00 85.25 92 ALA A N 1
ATOM 745 C CA . ALA A 1 92 ? 15.926 12.775 -12.444 1.00 85.25 92 ALA A CA 1
ATOM 746 C C . ALA A 1 92 ? 15.906 11.467 -13.264 1.00 85.25 92 ALA A C 1
ATOM 748 O O . ALA A 1 92 ? 16.204 11.475 -14.461 1.00 85.25 92 ALA A O 1
ATOM 749 N N . ASP A 1 93 ? 15.517 10.368 -12.615 1.00 88.50 93 ASP A N 1
ATOM 750 C CA . ASP A 1 93 ? 15.451 9.020 -13.160 1.00 88.50 93 ASP A CA 1
ATOM 751 C C . ASP A 1 93 ? 16.756 8.492 -13.778 1.00 88.50 93 ASP A C 1
ATOM 753 O O . ASP A 1 93 ? 16.734 7.773 -14.777 1.00 88.50 93 ASP A O 1
ATOM 757 N N . ILE A 1 94 ? 17.902 8.865 -13.206 1.00 84.88 94 ILE A N 1
ATOM 758 C CA . ILE A 1 94 ? 19.223 8.516 -13.742 1.00 84.88 94 ILE A CA 1
ATOM 759 C C . ILE A 1 94 ? 19.576 7.051 -13.446 1.00 84.88 94 ILE A C 1
ATOM 761 O O . ILE A 1 94 ? 19.391 6.557 -12.331 1.00 84.88 94 ILE A O 1
ATOM 765 N N . ASP A 1 95 ? 20.112 6.357 -14.449 1.00 81.56 95 ASP A N 1
ATOM 766 C CA . ASP A 1 95 ? 20.752 5.053 -14.309 1.00 81.56 95 ASP A CA 1
ATOM 767 C C . ASP A 1 95 ? 22.214 5.247 -13.865 1.00 81.56 95 ASP A C 1
ATOM 769 O O . ASP A 1 95 ? 23.052 5.686 -14.662 1.00 81.56 95 ASP A O 1
ATOM 773 N N . PRO A 1 96 ? 22.550 4.927 -12.599 1.00 76.25 96 PRO A N 1
ATOM 774 C CA . PRO A 1 96 ? 23.895 5.124 -12.070 1.00 76.25 96 PRO A CA 1
ATOM 775 C C . PRO A 1 96 ? 24.908 4.116 -12.633 1.00 76.25 96 PRO A C 1
ATOM 777 O O . PRO A 1 96 ? 26.105 4.265 -12.398 1.00 76.25 96 PRO A O 1
ATOM 780 N N . THR A 1 97 ? 24.453 3.076 -13.340 1.00 79.06 97 THR A N 1
ATOM 781 C CA . THR A 1 97 ? 25.323 2.041 -13.916 1.00 79.06 97 THR A CA 1
ATOM 782 C C . THR A 1 97 ? 25.911 2.452 -15.266 1.00 79.06 97 THR A C 1
ATOM 784 O O . THR A 1 97 ? 26.918 1.891 -15.702 1.00 79.06 97 THR A O 1
ATOM 787 N N . LEU A 1 98 ? 25.330 3.468 -15.913 1.00 70.44 98 LEU A N 1
ATOM 788 C CA . LEU A 1 98 ? 25.791 3.997 -17.189 1.00 70.44 98 LEU A CA 1
ATOM 789 C C . LEU A 1 98 ? 26.691 5.215 -16.952 1.00 70.44 98 LEU A C 1
ATOM 791 O O . LEU A 1 98 ? 26.270 6.232 -16.406 1.00 70.44 98 LEU A O 1
ATOM 795 N N . SER A 1 99 ? 27.932 5.140 -17.435 1.00 65.75 99 SER A N 1
ATOM 796 C CA . SER A 1 99 ? 28.990 6.151 -17.256 1.00 65.75 99 SER A CA 1
ATOM 797 C C . SER A 1 99 ? 28.663 7.555 -17.793 1.00 65.75 99 SER A C 1
ATOM 799 O O . SER A 1 99 ? 29.387 8.501 -17.496 1.00 65.75 99 SER A O 1
ATOM 801 N N . LEU A 1 100 ? 27.581 7.702 -18.562 1.00 68.12 100 LEU A N 1
ATOM 802 C CA . LEU A 1 100 ? 27.125 8.963 -19.157 1.00 68.12 100 LEU A CA 1
ATOM 803 C C . LEU A 1 100 ? 25.869 9.553 -18.484 1.00 68.12 100 LEU A C 1
ATOM 805 O O . LEU A 1 100 ? 25.410 10.606 -18.916 1.00 68.12 100 LEU A O 1
ATOM 809 N N . GLY A 1 101 ? 25.319 8.920 -17.437 1.00 66.25 101 GLY A N 1
ATOM 810 C CA . GLY A 1 101 ? 24.157 9.452 -16.709 1.00 66.25 101 GLY A CA 1
ATOM 811 C C . GLY A 1 101 ? 22.859 9.446 -17.525 1.00 66.25 101 GLY A C 1
ATOM 812 O O . GLY A 1 101 ? 22.087 10.403 -17.482 1.00 66.25 101 GLY A O 1
ATOM 813 N N . ASN A 1 102 ? 22.616 8.388 -18.301 1.00 82.25 102 ASN A N 1
ATOM 814 C CA . ASN A 1 102 ? 21.361 8.247 -19.041 1.00 82.25 102 ASN A CA 1
ATOM 815 C C . ASN A 1 102 ? 20.188 7.991 -18.092 1.00 82.25 102 ASN A C 1
ATOM 817 O O . ASN A 1 102 ? 20.364 7.430 -17.013 1.00 82.25 102 ASN A O 1
ATOM 821 N N . ARG A 1 103 ? 18.977 8.369 -18.513 1.00 86.31 103 ARG A N 1
ATOM 822 C CA . ARG A 1 103 ? 17.760 7.976 -17.800 1.00 86.31 103 ARG A CA 1
ATOM 823 C C . ARG A 1 103 ? 17.458 6.511 -18.057 1.00 86.31 103 ARG A C 1
ATOM 825 O O . ARG A 1 103 ? 17.698 6.003 -19.152 1.00 86.31 103 ARG A O 1
ATOM 832 N N . TRP A 1 104 ? 16.883 5.858 -17.067 1.00 87.00 104 TRP A N 1
ATOM 833 C CA . TRP A 1 104 ? 16.305 4.537 -17.247 1.00 87.00 104 TRP A CA 1
ATOM 834 C C . TRP A 1 104 ? 15.187 4.556 -18.304 1.00 87.00 104 TRP A C 1
ATOM 836 O O . TRP A 1 104 ? 14.398 5.501 -18.381 1.00 87.00 104 TRP A O 1
ATOM 846 N N . GLY A 1 105 ? 15.092 3.485 -19.092 1.00 90.25 105 GLY A N 1
ATOM 847 C CA . GLY A 1 105 ? 14.025 3.322 -20.076 1.00 90.25 105 GLY A CA 1
ATOM 848 C C . GLY A 1 105 ? 12.636 3.291 -19.431 1.00 90.25 105 GLY A C 1
ATOM 849 O O . GLY A 1 105 ? 12.447 2.770 -18.330 1.00 90.25 105 GLY A O 1
ATOM 850 N N . ILE A 1 106 ? 11.658 3.860 -20.128 1.00 92.44 106 ILE A N 1
ATOM 851 C CA . ILE A 1 106 ? 10.241 3.741 -19.795 1.00 92.44 106 ILE A CA 1
ATOM 852 C C . ILE A 1 106 ? 9.448 3.701 -21.094 1.00 92.44 106 ILE A C 1
ATOM 854 O O . ILE A 1 106 ? 9.676 4.513 -21.994 1.00 92.44 106 ILE A O 1
ATOM 858 N N . ASP A 1 107 ? 8.529 2.752 -21.197 1.00 95.25 107 ASP A N 1
ATOM 859 C CA . ASP A 1 107 ? 7.618 2.645 -22.325 1.00 95.25 107 ASP A CA 1
ATOM 860 C C . ASP A 1 107 ? 6.162 2.566 -21.852 1.00 95.25 107 ASP A C 1
ATOM 862 O O . ASP A 1 107 ? 5.857 2.525 -20.658 1.00 95.25 107 ASP A O 1
ATOM 866 N N . LYS A 1 108 ? 5.243 2.605 -22.817 1.00 96.75 108 LYS A N 1
ATOM 867 C CA . LYS A 1 108 ? 3.806 2.614 -22.546 1.00 96.75 108 LYS A CA 1
ATOM 868 C C . LYS A 1 108 ? 3.320 1.316 -21.894 1.00 96.75 108 LYS A C 1
ATOM 870 O O . LYS A 1 108 ? 2.375 1.381 -21.117 1.00 96.75 108 LYS A O 1
ATOM 875 N N . ILE A 1 109 ? 3.927 0.175 -22.220 1.00 97.25 109 ILE A N 1
ATOM 876 C CA . ILE A 1 109 ? 3.530 -1.129 -21.679 1.00 97.25 109 ILE A CA 1
ATOM 877 C C . ILE A 1 109 ? 3.905 -1.172 -20.202 1.00 97.25 109 ILE A C 1
ATOM 879 O O . ILE A 1 109 ? 3.035 -1.392 -19.375 1.00 97.25 109 ILE A O 1
ATOM 883 N N . MET A 1 110 ? 5.141 -0.799 -19.862 1.00 95.56 110 MET A N 1
ATOM 884 C CA . MET A 1 110 ? 5.597 -0.726 -18.470 1.00 95.56 110 MET A CA 1
ATOM 885 C C . MET A 1 110 ? 4.709 0.173 -17.599 1.00 95.56 110 MET A C 1
ATOM 887 O O . MET A 1 110 ? 4.465 -0.130 -16.434 1.00 95.56 110 MET A O 1
ATOM 891 N N . VAL A 1 111 ? 4.252 1.307 -18.144 1.00 96.31 111 VAL A 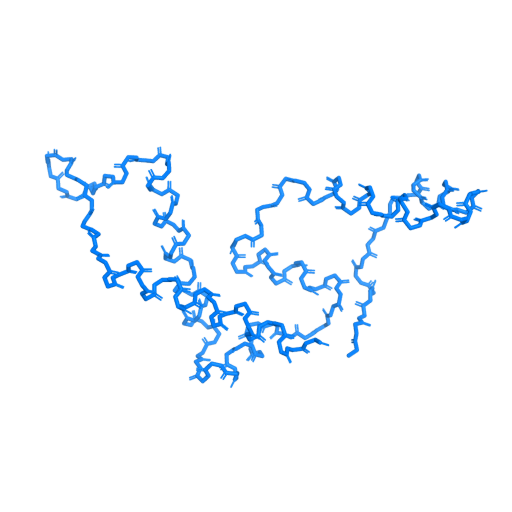N 1
ATOM 892 C CA . VAL A 1 111 ? 3.336 2.210 -17.429 1.00 96.31 111 VAL A CA 1
ATOM 893 C C . VAL A 1 111 ? 1.949 1.587 -17.288 1.00 96.31 111 VAL A C 1
ATOM 895 O O . VAL A 1 111 ? 1.365 1.702 -16.216 1.00 96.31 111 VAL A O 1
ATOM 898 N N . GLY A 1 112 ? 1.439 0.941 -18.340 1.00 98.25 112 GLY A N 1
ATOM 899 C CA . GLY A 1 112 ? 0.165 0.219 -18.308 1.00 98.25 112 GLY A CA 1
ATOM 900 C C . GLY A 1 112 ? 0.169 -0.877 -17.247 1.00 98.25 112 GLY A C 1
ATOM 901 O O . GLY A 1 112 ? -0.643 -0.821 -16.335 1.00 98.25 112 GLY A O 1
ATOM 902 N N . ASP A 1 113 ? 1.163 -1.766 -17.284 1.00 98.06 113 ASP A N 1
ATOM 903 C CA . ASP A 1 113 ? 1.310 -2.868 -16.328 1.00 98.06 113 ASP A CA 1
ATOM 904 C C . ASP A 1 113 ? 1.358 -2.358 -14.877 1.00 98.06 113 ASP A C 1
ATOM 906 O O . ASP A 1 113 ? 0.730 -2.926 -13.987 1.00 98.06 113 ASP A O 1
ATOM 910 N N . ALA A 1 114 ? 2.066 -1.249 -14.625 1.00 97.94 114 ALA A N 1
ATOM 911 C CA . ALA A 1 114 ? 2.140 -0.654 -13.292 1.00 97.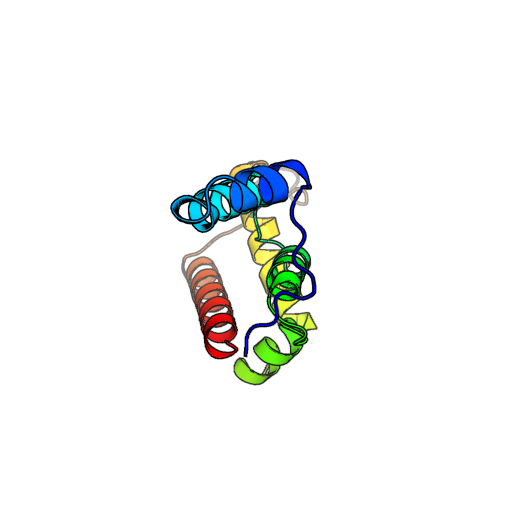94 114 ALA A CA 1
ATOM 912 C C . ALA A 1 114 ? 0.801 -0.060 -12.823 1.00 97.94 114 ALA A C 1
ATOM 914 O O . ALA A 1 114 ? 0.489 -0.136 -11.634 1.00 97.94 114 ALA A O 1
ATOM 915 N N . VAL A 1 115 ? 0.034 0.560 -13.726 1.00 98.12 115 VAL A N 1
ATOM 916 C CA . VAL A 1 115 ? -1.297 1.104 -13.419 1.00 98.12 115 VAL A CA 1
ATOM 917 C C . VAL A 1 115 ? -2.275 -0.035 -13.155 1.00 98.12 115 VAL A C 1
ATOM 919 O O . VAL A 1 115 ? -2.877 -0.049 -12.084 1.00 98.12 115 VAL A O 1
ATOM 922 N N . ASP A 1 116 ? -2.350 -1.011 -14.059 1.00 98.56 116 ASP A N 1
ATOM 923 C CA . ASP A 1 116 ? -3.240 -2.169 -13.953 1.00 98.56 116 ASP A CA 1
ATOM 924 C C . ASP A 1 116 ? -2.971 -2.945 -12.652 1.00 98.56 116 ASP A C 1
ATOM 926 O O . ASP A 1 116 ? -3.896 -3.283 -11.915 1.00 98.56 116 ASP A O 1
ATOM 930 N N . PHE A 1 117 ? -1.695 -3.145 -12.297 1.00 98.56 117 PHE A N 1
ATOM 931 C CA . PHE A 1 117 ? -1.315 -3.773 -11.031 1.00 98.56 117 PHE A CA 1
ATOM 932 C C . PHE A 1 117 ? -1.768 -2.965 -9.803 1.00 98.56 117 PHE A C 1
ATOM 934 O O . PHE A 1 117 ? -2.250 -3.542 -8.826 1.00 98.56 117 PHE A O 1
ATOM 941 N N . ILE A 1 118 ? -1.609 -1.634 -9.809 1.00 98.19 118 ILE A N 1
ATOM 942 C CA . ILE A 1 118 ? -2.062 -0.791 -8.690 1.00 98.19 118 ILE A CA 1
ATOM 943 C C . ILE A 1 118 ? -3.586 -0.855 -8.555 1.00 98.19 118 ILE A C 1
ATOM 945 O O . ILE A 1 118 ? -4.079 -0.963 -7.431 1.00 98.19 118 ILE A O 1
ATOM 949 N N . GLU A 1 119 ? -4.318 -0.791 -9.667 1.00 98.44 119 GLU A N 1
ATOM 950 C CA . GLU A 1 119 ? -5.779 -0.910 -9.681 1.00 98.44 119 GLU A CA 1
ATOM 951 C C . GLU A 1 119 ? -6.221 -2.262 -9.108 1.00 98.44 119 GLU A C 1
ATOM 953 O O . GLU A 1 119 ? -7.017 -2.293 -8.170 1.00 98.44 119 GLU A O 1
ATOM 958 N N . GLU A 1 120 ? -5.609 -3.365 -9.549 1.00 98.31 120 GLU A N 1
ATOM 959 C CA . GLU A 1 120 ? -5.908 -4.706 -9.037 1.00 98.31 120 GLU A CA 1
ATOM 960 C C . GLU A 1 120 ? -5.635 -4.830 -7.526 1.00 98.31 120 GLU A C 1
ATOM 962 O O . GLU A 1 120 ? -6.430 -5.423 -6.788 1.00 98.31 120 GLU A O 1
ATOM 967 N N . VAL A 1 121 ? -4.544 -4.234 -7.026 1.00 98.12 121 VAL A N 1
ATOM 968 C CA . VAL A 1 121 ? -4.251 -4.185 -5.584 1.00 98.12 121 VAL A CA 1
ATOM 969 C C . VAL A 1 121 ? -5.333 -3.408 -4.834 1.00 98.12 121 VAL A C 1
ATOM 971 O O . VAL A 1 121 ? -5.793 -3.869 -3.788 1.00 98.12 121 VAL A O 1
ATOM 974 N N . VAL A 1 122 ? -5.748 -2.241 -5.332 1.00 97.44 122 VAL A N 1
ATOM 975 C CA . VAL A 1 122 ? -6.777 -1.410 -4.686 1.00 97.44 122 VAL A CA 1
ATOM 976 C C . VAL A 1 122 ? -8.123 -2.131 -4.656 1.00 97.44 122 VAL A C 1
ATOM 978 O O . VAL A 1 122 ? -8.741 -2.204 -3.591 1.00 97.44 122 VAL A O 1
ATOM 981 N N . ASP A 1 123 ? -8.539 -2.724 -5.771 1.00 98.19 123 ASP A N 1
ATOM 98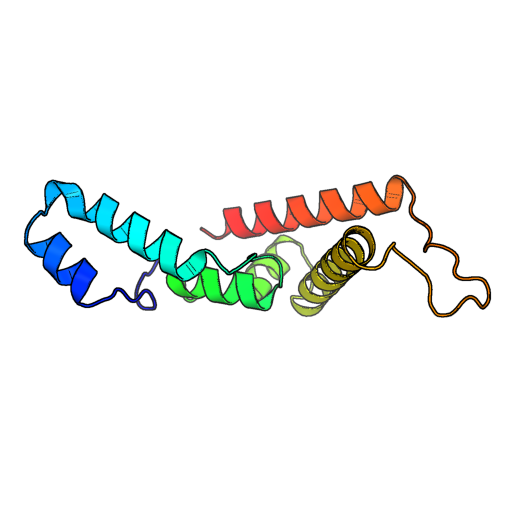2 C CA . ASP A 1 123 ? -9.796 -3.469 -5.880 1.00 98.19 123 ASP A CA 1
ATOM 983 C C . ASP A 1 123 ? -9.799 -4.715 -4.987 1.00 98.19 123 ASP A C 1
ATOM 985 O O . ASP A 1 123 ? -10.794 -5.021 -4.317 1.00 98.19 123 ASP A O 1
ATOM 989 N N . SER A 1 124 ? -8.657 -5.399 -4.892 1.00 98.00 124 SER A N 1
ATOM 990 C CA . SER A 1 124 ? -8.472 -6.522 -3.972 1.00 98.00 124 SER A CA 1
ATOM 991 C C . SER A 1 124 ? -8.588 -6.079 -2.515 1.00 98.00 124 SER A C 1
ATOM 993 O O . SER A 1 124 ? -9.261 -6.740 -1.726 1.00 98.00 124 SER A O 1
ATOM 995 N N . ILE A 1 125 ? -7.980 -4.946 -2.139 1.00 96.94 125 ILE A N 1
ATOM 996 C CA . ILE A 1 125 ? -8.110 -4.384 -0.787 1.00 96.94 125 ILE A CA 1
ATOM 997 C C . ILE A 1 125 ? -9.564 -4.007 -0.496 1.00 96.94 125 ILE A C 1
ATOM 999 O O . ILE A 1 125 ? -10.064 -4.317 0.586 1.00 96.94 125 ILE A O 1
ATOM 1003 N N . HIS A 1 126 ? -10.245 -3.367 -1.448 1.00 95.75 126 HIS A N 1
ATOM 1004 C CA . HIS A 1 126 ? -11.643 -2.975 -1.304 1.00 95.75 126 HIS A CA 1
ATOM 1005 C C . HIS A 1 126 ? -12.552 -4.191 -1.090 1.00 95.75 126 HIS A C 1
ATOM 1007 O O . HIS A 1 126 ? -13.392 -4.175 -0.200 1.00 95.75 126 HIS A O 1
ATOM 1013 N N . SER A 1 127 ? -12.310 -5.284 -1.815 1.00 95.94 127 SER A N 1
ATOM 1014 C CA . SER A 1 127 ? -13.098 -6.522 -1.727 1.00 95.94 127 SER A CA 1
ATOM 1015 C C . SER A 1 127 ? -12.973 -7.266 -0.385 1.00 95.94 127 SER A C 1
ATOM 1017 O O . SER A 1 127 ? -13.765 -8.164 -0.095 1.00 95.94 127 SER A O 1
ATOM 1019 N N . ILE A 1 128 ? -11.984 -6.928 0.452 1.00 94.56 128 ILE A N 1
ATOM 1020 C CA . ILE A 1 128 ? -11.776 -7.554 1.769 1.00 94.56 128 ILE A CA 1
ATOM 1021 C C . ILE A 1 128 ? -12.745 -7.005 2.835 1.00 94.56 128 ILE A C 1
ATOM 1023 O O . ILE A 1 128 ? -12.975 -7.694 3.847 1.00 94.56 128 ILE A O 1
ATOM 1027 N N . PHE A 1 129 ? -13.272 -5.789 2.654 1.00 88.75 129 PHE A N 1
ATOM 1028 C CA . PHE A 1 129 ? -13.977 -5.008 3.679 1.00 88.75 129 PHE A CA 1
ATOM 1029 C C . PHE A 1 129 ? -15.403 -4.652 3.281 1.00 88.75 129 PHE A C 1
ATOM 1031 O O . PHE A 1 129 ? -16.265 -4.778 4.184 1.00 88.75 129 PHE A O 1
#

Radius of gyration: 19.47 Å; chains: 1; bounding box: 52×34×49 Å

Foldseek 3Di:
DWDQPQPDDDPVLVVVCVVPVVCNVVSVVVRVCVVCVPPPCQQPVSVQVVSVNTDPDPLLPQLCVQVVHHSVVLNVLSVVLVVQVCCVVPVVQFDPVDPVGDHDDDDPVNVVVSVVSVVSSVVSSVVVD

Secondary structure (DSSP, 8-state):
----TT----HHHHHHHHH-GGGHHHHHHHHHHHHHTT----SHHHHHHHHTTT--S-HHHHHHHHHTS-HHHHHHHHHHHHHHHHHHHHSTTB-TTSTT-PBPP--HHHHHHHHHHHHHHHHHHHHT-

Sequence (129 aa):
MLQFSNAQISLGTAREGLKNPPDFASYLEDEIRQRHSYKSFQQPDSIADAIRLISDKKLWQEVGNIMGRTDKDIKQELKIIIDRRNKIAHEADIDPTLSLGNRWGIDKIMVGDAVDFIEEVVDSIHSIF